Protein AF-A0A9P5ZRN5-F1 (afdb_monomer)

Organism: Pleurotus eryngii (NCBI:txid5323)

Nearest PDB structures (foldseek):
  2r0q-assembly1_E  TM=5.042E-01  e=7.219E+00  Staphylococcus aureus

Mean predicted aligned error: 5.56 Å

Sequence (71 aa):
GLCPLTRSEFLHHISQITVLLGLKPFKGHGIHIRGTLEYLLQGLPFEVVKLMGKWSRGSFQFYLCQHAIIK

Solvent-accessible surface area (backbone atoms only — not comparable to full-atom values): 4390 Å² total; per-residue (Å²): 133,91,78,83,75,53,72,67,57,51,49,48,55,51,31,52,54,25,50,77,70,76,41,79,63,74,52,72,70,56,51,57,51,50,55,47,49,52,43,46,74,73,66,49,56,68,70,58,47,39,60,74,68,67,49,56,91,60,58,53,58,50,50,44,69,75,68,63,77,75,127

Secondary structure (DSSP, 8-state):
-PPPPPHHHHHHHHHHHHHHTTPPPPPHHHHHHHHHHHHHHTT--HHHHHHHTT--TTHHHHHHHHH----

Radius of gyration: 14.69 Å; Cα contacts (8 Å, |Δi|>4): 30; chains: 1; bounding box: 24×31×45 Å

pLDDT: mean 87.14, std 10.97, range [36.91, 96.62]

Foldseek 3Di:
DDDDDDPVVVQVVQCVVCVVVVHHRDDPVRVLVVVLVVCVVVVNDNVVSCVVSVPDPVPNVVVCVVPVPDD

Structure (mmCIF, N/CA/C/O backbone):
data_AF-A0A9P5ZRN5-F1
#
_entry.id   AF-A0A9P5ZRN5-F1
#
loop_
_atom_site.group_PDB
_atom_site.id
_atom_site.type_symbol
_atom_site.label_atom_id
_atom_site.label_alt_id
_atom_site.label_comp_id
_atom_site.label_asym_id
_atom_site.label_entity_id
_atom_site.label_seq_id
_atom_site.pdbx_PDB_ins_code
_atom_site.Cartn_x
_atom_site.Cartn_y
_atom_site.Cartn_z
_atom_site.occupancy
_atom_site.B_iso_or_equiv
_atom_site.auth_seq_id
_atom_site.auth_comp_id
_atom_site.auth_asym_id
_atom_site.auth_atom_id
_atom_site.pdbx_PDB_model_num
ATOM 1 N N . GLY A 1 1 ? -5.236 -9.247 -29.299 1.00 80.44 1 GLY A N 1
ATOM 2 C CA . GLY A 1 1 ? -5.450 -9.476 -27.855 1.00 80.44 1 GLY A CA 1
ATOM 3 C C . GLY A 1 1 ? -4.750 -8.386 -27.069 1.00 80.44 1 GLY A C 1
ATOM 4 O O . GLY A 1 1 ? -3.841 -7.776 -27.617 1.00 80.44 1 GLY A O 1
ATOM 5 N N . LEU A 1 2 ? -5.176 -8.115 -25.833 1.00 88.06 2 LEU A N 1
ATOM 6 C CA . LEU A 1 2 ? -4.491 -7.162 -24.951 1.00 88.06 2 LEU A CA 1
ATOM 7 C C . LEU A 1 2 ? -3.290 -7.846 -24.285 1.00 88.06 2 LEU A C 1
ATOM 9 O O . LEU A 1 2 ? -3.441 -8.922 -23.708 1.00 88.06 2 LEU A O 1
ATOM 13 N N . CYS A 1 3 ? -2.116 -7.219 -24.363 1.00 91.19 3 CYS A N 1
ATOM 14 C CA . CYS A 1 3 ? -0.899 -7.681 -23.696 1.00 91.19 3 CYS A CA 1
ATOM 15 C C . CYS A 1 3 ? -0.697 -6.878 -22.400 1.00 91.19 3 CYS A C 1
ATOM 17 O O . CYS A 1 3 ? -0.651 -5.648 -22.468 1.00 91.19 3 CYS A O 1
ATOM 19 N N . PRO A 1 4 ? -0.575 -7.526 -21.226 1.00 92.94 4 PRO A N 1
ATOM 20 C CA . PRO A 1 4 ? -0.314 -6.824 -19.974 1.00 92.94 4 PRO A CA 1
ATOM 21 C C . PRO A 1 4 ? 1.008 -6.053 -20.023 1.00 92.94 4 PRO A C 1
ATOM 23 O O . PRO A 1 4 ? 2.011 -6.558 -20.529 1.00 92.94 4 PRO A O 1
ATOM 26 N N . LEU A 1 5 ? 1.023 -4.849 -19.450 1.00 95.44 5 LEU A N 1
ATOM 27 C CA . LEU A 1 5 ? 2.254 -4.081 -19.296 1.00 95.44 5 LEU A CA 1
ATOM 28 C C . LEU A 1 5 ? 3.219 -4.777 -18.338 1.00 95.44 5 LEU A C 1
ATOM 30 O O . LEU A 1 5 ? 2.822 -5.392 -17.344 1.00 95.44 5 LEU A O 1
ATOM 34 N N . THR A 1 6 ? 4.513 -4.595 -18.594 1.00 96.19 6 THR A N 1
ATOM 35 C CA . THR A 1 6 ? 5.525 -4.919 -17.591 1.00 96.19 6 THR A CA 1
ATOM 36 C C . THR A 1 6 ? 5.407 -3.952 -16.411 1.00 96.19 6 THR A C 1
ATOM 38 O O . THR A 1 6 ? 4.926 -2.823 -16.537 1.00 96.19 6 THR A O 1
ATOM 41 N N . ARG A 1 7 ? 5.900 -4.369 -15.241 1.00 93.81 7 ARG A N 1
ATOM 42 C CA . ARG A 1 7 ? 5.950 -3.505 -14.052 1.00 93.81 7 ARG A CA 1
ATOM 43 C C . ARG A 1 7 ? 6.683 -2.187 -14.323 1.00 93.81 7 ARG A C 1
ATOM 45 O O . ARG A 1 7 ? 6.266 -1.151 -13.812 1.00 93.81 7 ARG A O 1
ATOM 52 N N . SER A 1 8 ? 7.784 -2.237 -15.072 1.00 95.06 8 SER A N 1
ATOM 53 C CA . SER A 1 8 ? 8.596 -1.058 -15.382 1.00 95.06 8 SER A CA 1
ATOM 54 C C . SER A 1 8 ? 7.831 -0.073 -16.254 1.00 95.06 8 SER A C 1
ATOM 56 O O . SER A 1 8 ? 7.809 1.109 -15.931 1.00 95.06 8 SER A O 1
ATOM 58 N N . GLU A 1 9 ? 7.137 -0.571 -17.277 1.00 96.31 9 GLU A N 1
ATOM 59 C CA . GLU A 1 9 ? 6.357 0.267 -18.189 1.00 96.31 9 GLU A CA 1
ATOM 60 C C .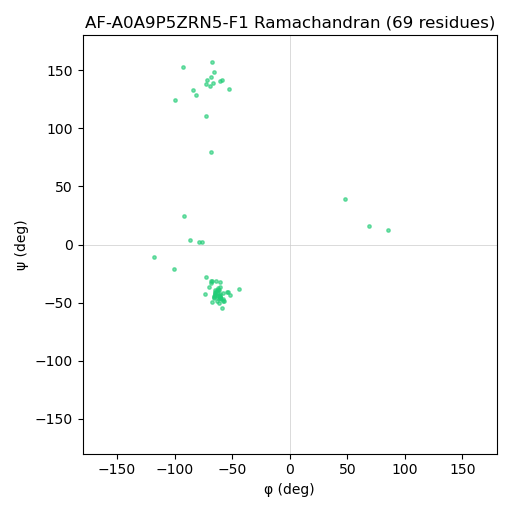 GLU A 1 9 ? 5.183 0.933 -17.470 1.00 96.31 9 GLU A C 1
ATOM 62 O O . GLU A 1 9 ? 4.986 2.143 -17.549 1.00 96.31 9 GLU A O 1
ATOM 67 N N . PHE A 1 10 ? 4.461 0.164 -16.651 1.00 94.25 10 PHE A N 1
ATOM 68 C CA . PHE A 1 10 ? 3.390 0.704 -15.819 1.00 94.25 10 PHE A CA 1
ATOM 69 C C . PHE A 1 10 ? 3.888 1.830 -14.897 1.00 94.25 10 PHE A C 1
ATOM 71 O O . PHE A 1 10 ? 3.291 2.905 -14.837 1.00 94.25 10 PHE A O 1
ATOM 78 N N . LEU A 1 11 ? 5.001 1.611 -14.190 1.00 95.56 11 LEU A N 1
ATOM 79 C CA . LEU A 1 11 ? 5.564 2.626 -13.296 1.00 95.56 11 LEU A CA 1
ATOM 80 C C . LEU A 1 11 ? 6.130 3.828 -14.056 1.00 95.56 11 LEU A C 1
ATOM 82 O O . LEU A 1 11 ? 6.068 4.939 -13.532 1.00 95.56 11 LEU A O 1
ATOM 86 N N . HIS A 1 12 ? 6.648 3.627 -15.268 1.00 95.69 12 HIS A N 1
ATOM 87 C CA . HIS A 1 12 ? 7.099 4.710 -16.133 1.00 95.69 12 HIS A CA 1
ATOM 88 C C . HIS A 1 12 ? 5.938 5.650 -16.473 1.00 95.69 12 HIS A C 1
ATOM 90 O O . HIS A 1 12 ? 6.039 6.850 -16.214 1.00 95.69 12 HIS A O 1
ATOM 96 N N . HIS A 1 13 ? 4.805 5.108 -16.930 1.00 95.44 13 HIS A N 1
ATOM 97 C CA . HIS A 1 13 ? 3.607 5.901 -17.219 1.00 95.44 13 HIS A CA 1
ATOM 98 C C . HIS A 1 13 ? 3.107 6.676 -15.995 1.00 95.44 13 HIS A C 1
ATOM 100 O O . HIS A 1 13 ? 2.873 7.881 -16.079 1.00 95.44 13 HIS A O 1
ATOM 106 N N . ILE A 1 14 ? 3.004 6.017 -14.834 1.00 95.06 14 ILE A N 1
ATOM 107 C CA . ILE A 1 14 ? 2.602 6.693 -13.591 1.00 95.06 14 ILE A CA 1
ATOM 108 C C . ILE A 1 14 ? 3.593 7.803 -13.226 1.00 95.06 14 ILE A C 1
ATOM 110 O O . ILE A 1 14 ? 3.173 8.894 -12.847 1.00 95.06 14 ILE A O 1
ATOM 114 N N . SER A 1 15 ? 4.899 7.557 -13.366 1.00 94.94 15 SER A N 1
ATOM 115 C CA . SER A 1 15 ? 5.927 8.555 -13.069 1.00 94.94 15 SER A CA 1
ATOM 116 C C . SER A 1 15 ? 5.788 9.787 -13.958 1.00 94.94 15 SER A C 1
ATOM 118 O O . SER A 1 15 ? 5.877 10.906 -13.453 1.00 94.94 15 SER A O 1
ATOM 120 N N . GLN A 1 16 ? 5.545 9.608 -15.258 1.00 96.44 16 GLN A N 1
ATOM 121 C CA . GLN A 1 16 ? 5.351 10.735 -16.170 1.00 96.44 16 GLN A CA 1
ATOM 122 C C . GLN A 1 16 ? 4.151 11.589 -15.755 1.00 96.44 16 GLN A C 1
ATOM 124 O O . GLN A 1 16 ? 4.280 12.805 -15.641 1.00 96.44 16 GLN A O 1
ATOM 129 N N . ILE A 1 17 ? 3.024 10.955 -15.418 1.00 95.75 17 ILE A N 1
ATOM 130 C CA . ILE A 1 17 ? 1.830 11.656 -14.925 1.00 95.75 17 ILE A CA 1
ATOM 131 C C . ILE A 1 17 ? 2.142 12.414 -13.631 1.00 95.75 17 ILE A C 1
ATOM 133 O O . ILE A 1 17 ? 1.797 13.585 -13.506 1.00 95.75 17 ILE A O 1
ATOM 137 N N . THR A 1 18 ? 2.835 11.789 -12.672 1.00 94.44 18 THR A N 1
ATOM 138 C CA . THR A 1 18 ? 3.187 12.474 -11.418 1.00 94.44 18 THR A CA 1
ATOM 139 C C . 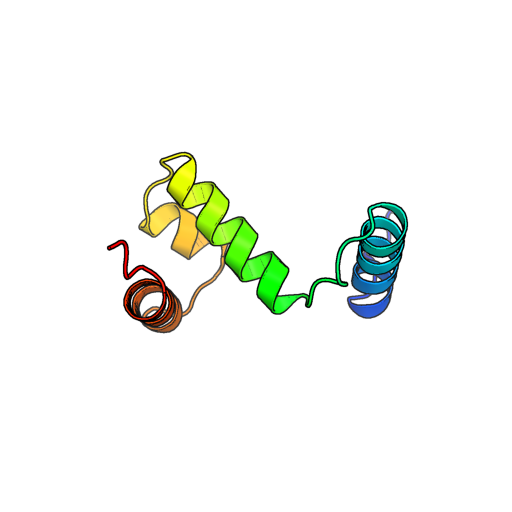THR A 1 18 ? 4.081 13.690 -11.647 1.00 94.44 18 THR A C 1
ATOM 141 O O . THR A 1 18 ? 3.843 14.719 -11.026 1.00 94.44 18 THR A O 1
ATOM 144 N N . VAL A 1 19 ? 5.047 13.613 -12.569 1.00 95.25 19 VAL A N 1
ATOM 145 C CA . VAL A 1 19 ? 5.932 14.740 -12.906 1.00 95.25 19 VAL A CA 1
ATOM 146 C C . VAL A 1 19 ? 5.143 15.887 -13.532 1.00 95.25 19 VAL A C 1
ATOM 148 O O . VAL A 1 19 ? 5.336 17.033 -13.136 1.00 95.25 19 VAL A O 1
ATOM 151 N N . LEU A 1 20 ? 4.215 15.587 -14.448 1.00 96.62 20 LEU A N 1
ATOM 152 C CA . LEU A 1 20 ? 3.334 16.593 -15.053 1.00 96.62 20 LEU A CA 1
ATOM 153 C C . LEU A 1 20 ? 2.466 17.313 -14.011 1.00 96.62 20 LEU A C 1
ATOM 155 O O . LEU A 1 20 ? 2.172 18.493 -14.163 1.00 96.62 20 LEU A O 1
ATOM 159 N N . LEU A 1 21 ? 2.091 16.617 -12.936 1.00 96.25 21 LEU A N 1
ATOM 160 C CA . LEU A 1 21 ? 1.323 17.170 -11.819 1.00 96.25 21 LEU A CA 1
ATOM 161 C C . LEU A 1 21 ? 2.197 17.833 -10.736 1.00 96.25 21 LEU A C 1
ATOM 163 O O . LEU A 1 21 ? 1.675 18.233 -9.698 1.00 96.25 21 LEU A O 1
ATOM 167 N N . GLY A 1 22 ? 3.519 17.919 -10.924 1.00 95.69 22 GLY A N 1
ATOM 168 C CA . GLY A 1 22 ? 4.446 18.457 -9.918 1.00 95.69 22 GLY A CA 1
ATOM 169 C C . GLY A 1 22 ? 4.600 17.579 -8.668 1.00 95.69 22 GLY A C 1
ATOM 170 O O . GLY A 1 22 ? 5.099 18.032 -7.639 1.00 95.69 22 GLY A O 1
ATOM 171 N N . LEU A 1 23 ? 4.175 16.316 -8.735 1.00 92.88 23 LEU A N 1
ATOM 172 C CA . LEU A 1 23 ? 4.271 15.342 -7.654 1.00 92.88 23 LEU A CA 1
ATOM 173 C C . LEU A 1 23 ? 5.555 14.518 -7.771 1.00 92.88 23 LEU A C 1
ATOM 175 O O . LEU A 1 23 ? 6.074 14.244 -8.854 1.00 92.88 23 LEU A O 1
ATOM 179 N N . LYS A 1 24 ? 6.043 14.033 -6.628 1.00 90.62 24 LYS A N 1
ATOM 180 C CA . LYS A 1 24 ? 7.149 13.074 -6.608 1.00 90.62 24 LYS A CA 1
ATOM 181 C C . LYS A 1 24 ? 6.687 11.717 -7.167 1.00 90.62 24 LYS A C 1
ATOM 183 O O . LYS A 1 24 ? 5.650 11.220 -6.720 1.00 90.62 24 LYS A O 1
ATOM 188 N N . PRO A 1 25 ? 7.483 11.058 -8.032 1.00 89.94 25 PRO A N 1
ATOM 189 C CA . PRO A 1 25 ? 7.165 9.731 -8.541 1.00 89.94 25 PRO A CA 1
ATOM 190 C C . PRO A 1 25 ? 6.864 8.713 -7.446 1.00 89.94 25 PRO A C 1
ATOM 192 O O . PRO A 1 25 ? 7.590 8.577 -6.452 1.00 89.94 25 PRO A O 1
ATOM 195 N N . PHE A 1 26 ? 5.788 7.958 -7.644 1.00 88.06 26 PHE A N 1
ATOM 196 C CA . PHE A 1 26 ? 5.362 6.944 -6.695 1.00 88.06 26 PHE A CA 1
ATOM 197 C C . PHE A 1 26 ? 6.102 5.624 -6.909 1.00 88.06 26 PHE A C 1
ATOM 199 O O . PHE 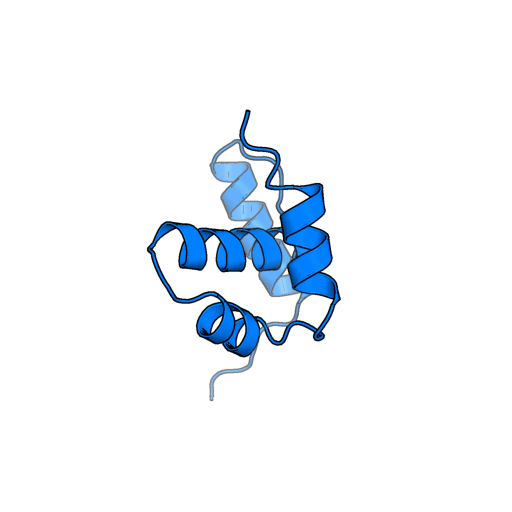A 1 26 ? 6.173 5.085 -8.010 1.00 88.06 26 PHE A O 1
ATOM 206 N N . LYS A 1 27 ? 6.595 5.035 -5.815 1.00 90.06 27 LYS A N 1
ATOM 207 C CA . LYS A 1 27 ? 7.054 3.641 -5.822 1.00 90.06 27 LYS A CA 1
ATOM 208 C C . LYS A 1 27 ? 5.843 2.712 -5.907 1.00 90.06 27 LYS A C 1
ATOM 210 O O . LYS A 1 27 ? 4.866 2.936 -5.195 1.00 90.06 27 LYS A O 1
ATOM 215 N N . GLY A 1 28 ? 5.946 1.617 -6.664 1.00 90.06 28 GLY A N 1
ATOM 216 C CA . GLY A 1 28 ? 4.858 0.634 -6.793 1.00 90.06 28 GLY A CA 1
ATOM 217 C C . GLY A 1 28 ? 4.335 0.102 -5.452 1.00 90.06 28 GLY A C 1
ATOM 218 O O . GLY A 1 28 ? 3.129 0.034 -5.248 1.00 90.06 28 GLY A O 1
ATOM 219 N N . HIS A 1 29 ? 5.225 -0.167 -4.490 1.00 87.44 29 HIS A N 1
ATOM 220 C CA . HIS A 1 29 ? 4.814 -0.562 -3.136 1.00 87.44 29 HIS A CA 1
ATOM 221 C C . HIS A 1 29 ? 3.996 0.531 -2.421 1.00 87.44 29 HIS A C 1
ATOM 223 O O . HIS A 1 29 ? 3.015 0.233 -1.750 1.00 87.44 29 HIS A O 1
ATOM 229 N N . GLY A 1 30 ? 4.347 1.804 -2.626 1.00 87.88 30 GLY A N 1
ATOM 230 C CA . GLY A 1 30 ? 3.596 2.934 -2.081 1.00 87.88 30 GLY A CA 1
ATOM 231 C C . GLY A 1 30 ? 2.211 3.093 -2.710 1.00 87.88 30 GLY A C 1
ATOM 232 O O . GLY A 1 30 ? 1.285 3.484 -2.010 1.00 87.88 30 GLY A O 1
ATOM 233 N N . ILE A 1 31 ? 2.051 2.761 -3.996 1.00 90.12 31 ILE A N 1
ATOM 234 C CA . ILE A 1 31 ? 0.736 2.725 -4.660 1.00 90.12 31 ILE A CA 1
ATOM 235 C C . ILE A 1 31 ? -0.127 1.619 -4.044 1.00 90.12 31 ILE A C 1
ATOM 237 O O . ILE A 1 31 ? -1.273 1.873 -3.692 1.00 90.12 31 ILE A O 1
ATOM 241 N N . HIS A 1 32 ? 0.437 0.422 -3.846 1.00 88.88 32 HIS A N 1
ATOM 242 C CA . HIS A 1 32 ? -0.277 -0.706 -3.243 1.00 88.88 32 HIS A CA 1
ATOM 243 C C . HIS A 1 32 ? -0.778 -0.390 -1.826 1.00 88.88 32 HIS A C 1
ATOM 245 O O . HIS A 1 32 ? -1.950 -0.599 -1.516 1.00 88.88 32 HIS A O 1
ATOM 251 N N . ILE A 1 33 ? 0.091 0.183 -0.988 1.00 86.94 33 ILE A N 1
ATOM 252 C CA . ILE A 1 33 ? -0.267 0.644 0.357 1.00 86.94 33 ILE A CA 1
ATOM 253 C C . ILE A 1 33 ? -1.377 1.693 0.302 1.00 86.94 33 ILE A C 1
ATOM 255 O O . ILE A 1 33 ? -2.394 1.539 0.971 1.00 86.94 33 ILE A O 1
ATOM 259 N N . ARG A 1 34 ? -1.178 2.771 -0.468 1.00 88.00 34 ARG A N 1
ATOM 260 C CA . ARG A 1 34 ? -2.118 3.899 -0.484 1.00 88.00 34 ARG A CA 1
ATOM 261 C C . ARG A 1 34 ? -3.478 3.494 -1.031 1.00 88.00 34 ARG A C 1
ATOM 263 O O . ARG A 1 34 ? -4.474 3.902 -0.460 1.00 88.00 34 ARG A O 1
ATOM 270 N N . GLY A 1 35 ? -3.525 2.649 -2.061 1.00 89.94 35 GLY A N 1
ATOM 271 C CA . GLY A 1 35 ? -4.784 2.099 -2.566 1.00 89.94 35 GLY A CA 1
ATOM 272 C C . GLY A 1 35 ? -5.498 1.238 -1.523 1.00 89.94 35 GLY A C 1
ATOM 273 O O . GLY A 1 35 ? -6.702 1.355 -1.349 1.00 89.94 35 GLY A O 1
ATOM 274 N N . THR A 1 36 ? -4.752 0.425 -0.771 1.00 90.00 36 THR A N 1
ATOM 275 C CA . THR A 1 36 ? -5.307 -0.364 0.340 1.00 90.00 36 THR A CA 1
ATOM 276 C C . THR A 1 36 ? -5.888 0.542 1.436 1.00 90.00 36 THR A C 1
ATOM 278 O O . THR A 1 36 ? -6.988 0.296 1.921 1.00 90.00 36 THR A O 1
ATOM 281 N N . LEU A 1 37 ? -5.170 1.604 1.812 1.00 88.94 37 LEU A N 1
ATOM 282 C CA . LEU A 1 37 ? -5.635 2.572 2.805 1.00 88.94 37 LEU A CA 1
ATOM 283 C C . LEU A 1 37 ? -6.871 3.338 2.324 1.00 88.94 37 LEU A C 1
ATOM 285 O O . LEU A 1 37 ? -7.804 3.521 3.095 1.00 88.94 37 LEU A O 1
ATOM 289 N N . GLU A 1 38 ? -6.895 3.739 1.056 1.00 92.31 38 GLU A N 1
ATOM 290 C CA . GLU A 1 38 ? -8.023 4.442 0.448 1.00 92.31 38 GLU A CA 1
ATOM 291 C C . GLU A 1 38 ? -9.318 3.623 0.556 1.00 92.31 38 GLU A C 1
ATOM 293 O O . GLU A 1 38 ? -10.350 4.151 0.957 1.00 92.31 38 GLU A O 1
ATOM 298 N N . TYR A 1 39 ? -9.258 2.306 0.330 1.00 93.25 39 TYR A N 1
ATOM 299 C CA . TYR A 1 39 ? -10.420 1.437 0.541 1.00 93.25 39 TYR A CA 1
ATOM 300 C C . TYR A 1 39 ? -10.895 1.406 2.000 1.00 93.25 39 TYR A C 1
ATOM 302 O O . TYR A 1 39 ? -12.100 1.404 2.247 1.00 93.25 39 TYR A O 1
ATOM 310 N N . LEU A 1 40 ? -9.976 1.403 2.972 1.00 90.56 40 LEU A N 1
ATOM 311 C CA . LEU A 1 40 ? -10.354 1.477 4.388 1.00 90.56 40 LEU A CA 1
A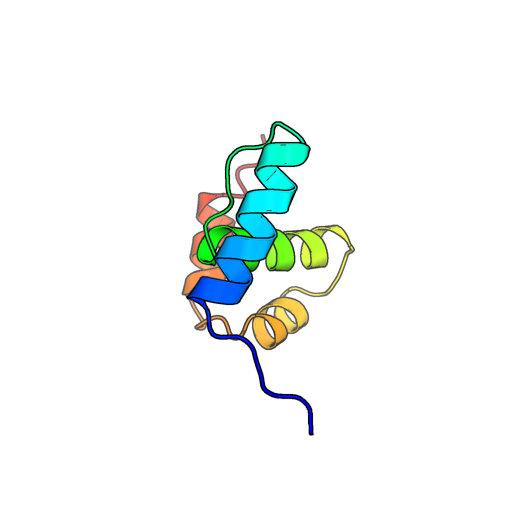TOM 312 C C . LEU A 1 40 ? -11.014 2.819 4.726 1.00 90.56 40 LEU A C 1
ATOM 314 O O . LEU A 1 40 ? -12.006 2.838 5.449 1.00 90.56 40 LEU A O 1
ATOM 318 N N . LEU A 1 41 ? -10.492 3.929 4.191 1.00 90.88 41 LEU A N 1
ATOM 319 C CA . LEU A 1 41 ? -11.061 5.268 4.384 1.00 90.88 41 LEU A CA 1
ATOM 320 C C . LEU A 1 41 ? -12.461 5.394 3.768 1.00 90.88 41 LEU A C 1
ATOM 322 O O . LEU A 1 41 ? -13.312 6.082 4.322 1.00 90.88 41 LEU A O 1
ATOM 326 N N . GLN A 1 42 ? -12.726 4.672 2.679 1.00 94.75 42 GLN A N 1
ATOM 327 C CA . GLN A 1 42 ? -14.058 4.550 2.075 1.00 94.75 42 GLN A CA 1
ATOM 328 C C . GLN A 1 42 ? -15.000 3.607 2.848 1.00 94.75 42 GLN A C 1
ATOM 330 O O . GLN A 1 42 ? -16.135 3.386 2.431 1.00 94.75 42 GLN A O 1
ATOM 335 N N . GLY A 1 43 ? -14.555 3.052 3.980 1.00 92.69 43 GLY A N 1
ATOM 336 C CA . GLY A 1 43 ? -15.375 2.232 4.870 1.00 92.69 43 GLY A CA 1
ATOM 337 C C . GLY A 1 43 ? -15.446 0.755 4.491 1.00 92.69 43 GLY A C 1
ATOM 338 O O . GLY A 1 43 ? -16.280 0.032 5.042 1.00 92.69 43 GLY A O 1
ATOM 339 N N . LEU A 1 44 ? -14.593 0.269 3.579 1.00 95.06 44 LEU A N 1
ATOM 340 C CA . LEU A 1 44 ? -14.557 -1.163 3.296 1.00 95.06 44 LEU A CA 1
ATOM 341 C C . LEU A 1 44 ? -14.049 -1.931 4.528 1.00 95.06 44 LEU A C 1
ATOM 343 O O . LEU A 1 44 ? -13.073 -1.513 5.162 1.00 95.06 44 LEU A O 1
ATOM 347 N N . PRO A 1 45 ? -14.651 -3.091 4.849 1.00 92.12 45 PRO A N 1
ATOM 348 C CA . PRO A 1 45 ? -14.204 -3.899 5.973 1.00 92.12 45 PRO A CA 1
ATOM 349 C C . PRO A 1 45 ? -12.740 -4.318 5.829 1.00 92.12 45 PRO A C 1
ATOM 351 O O . PRO A 1 45 ? -12.291 -4.718 4.752 1.00 92.12 45 PRO A O 1
ATOM 354 N N . PHE A 1 46 ? -12.015 -4.315 6.947 1.00 86.88 46 PHE A N 1
ATOM 355 C CA . PHE A 1 46 ? -10.593 -4.659 6.988 1.00 86.88 46 PHE A CA 1
ATOM 356 C C . PHE A 1 46 ? -10.275 -6.010 6.326 1.00 86.88 46 PHE A C 1
ATOM 358 O O . PHE A 1 46 ? -9.338 -6.103 5.535 1.00 86.88 46 PHE A O 1
ATOM 365 N N . GLU A 1 47 ? -11.081 -7.044 6.582 1.00 89.19 47 GLU A N 1
ATOM 366 C CA . GLU A 1 47 ? -10.872 -8.375 5.995 1.00 89.19 47 GLU A CA 1
ATOM 367 C C . GLU A 1 47 ? -11.093 -8.400 4.472 1.00 89.19 47 GLU A C 1
ATOM 369 O O . GLU A 1 47 ? -10.392 -9.124 3.763 1.00 89.19 47 GLU A O 1
ATOM 374 N N . VAL A 1 48 ? -11.992 -7.559 3.945 1.00 92.19 48 VAL A N 1
ATOM 375 C CA . VAL A 1 48 ? -12.207 -7.412 2.494 1.00 92.19 48 VAL A CA 1
ATOM 376 C C . VAL A 1 48 ? -10.975 -6.786 1.851 1.00 92.19 48 VAL A C 1
ATOM 378 O O . VAL A 1 48 ? -10.421 -7.324 0.894 1.00 92.19 48 VAL A O 1
ATOM 381 N N . VAL A 1 49 ? -10.487 -5.687 2.423 1.00 90.94 49 VAL A N 1
ATOM 382 C CA . VAL A 1 49 ? -9.303 -4.980 1.925 1.00 90.94 49 VAL A CA 1
ATOM 383 C C . VAL A 1 49 ? -8.044 -5.854 2.015 1.00 90.94 49 VAL A C 1
ATOM 385 O O . VAL A 1 49 ? -7.230 -5.892 1.088 1.00 90.94 49 VAL A O 1
ATOM 388 N N . LYS A 1 50 ? -7.907 -6.627 3.096 1.00 87.75 50 LYS A N 1
ATOM 389 C CA . LYS A 1 50 ? -6.830 -7.605 3.290 1.00 87.75 50 LYS A CA 1
ATOM 390 C C . LYS A 1 50 ? -6.832 -8.689 2.212 1.00 87.75 50 LYS A C 1
ATOM 392 O O . LYS A 1 50 ? -5.767 -9.009 1.679 1.00 87.75 50 LYS A O 1
ATOM 397 N N . LEU A 1 51 ? -8.011 -9.221 1.872 1.00 90.12 51 LEU A N 1
ATOM 398 C CA . LEU A 1 51 ? -8.189 -10.192 0.791 1.00 90.12 51 LEU A CA 1
ATOM 399 C C . LEU A 1 51 ? -7.814 -9.577 -0.568 1.00 90.12 51 LEU A C 1
ATOM 401 O O . LEU A 1 51 ? -7.033 -10.168 -1.314 1.00 90.12 51 LEU A O 1
ATOM 405 N N . MET A 1 52 ? -8.319 -8.375 -0.866 1.00 89.88 52 MET A N 1
ATOM 406 C CA . MET A 1 52 ? -8.065 -7.667 -2.127 1.00 89.88 52 MET A CA 1
ATOM 407 C C . MET A 1 52 ? -6.576 -7.372 -2.340 1.00 89.88 52 MET A C 1
ATOM 409 O O . MET A 1 52 ? -6.042 -7.630 -3.418 1.00 89.88 52 MET A O 1
ATOM 413 N N . GLY A 1 53 ? -5.892 -6.877 -1.306 1.00 86.94 53 GLY A N 1
ATOM 414 C CA . GLY A 1 53 ? -4.462 -6.562 -1.357 1.00 86.94 53 GLY A CA 1
ATOM 415 C C . GLY A 1 53 ? -3.536 -7.775 -1.218 1.00 86.94 53 GLY A C 1
ATOM 416 O O . GLY A 1 53 ? -2.319 -7.608 -1.180 1.00 86.94 53 GLY A O 1
ATOM 417 N N . LYS A 1 54 ? -4.084 -8.999 -1.114 1.00 88.12 54 LYS A N 1
ATOM 418 C CA . LYS A 1 54 ? -3.322 -10.251 -0.932 1.00 88.12 54 LYS A CA 1
ATOM 419 C C . LYS A 1 54 ? -2.266 -10.144 0.172 1.00 88.12 54 LYS A C 1
ATOM 421 O O . LYS A 1 54 ? -1.145 -10.642 0.046 1.00 88.12 54 LYS A O 1
ATOM 426 N N . TRP A 1 55 ? -2.620 -9.466 1.258 1.00 85.56 55 TRP A N 1
ATOM 427 C CA . TRP A 1 55 ? -1.698 -9.229 2.353 1.00 85.56 55 TRP A CA 1
ATOM 428 C C . TRP A 1 55 ? -1.449 -10.514 3.143 1.00 85.56 55 TRP A C 1
ATOM 430 O O . TRP A 1 55 ? -2.377 -11.260 3.464 1.00 85.56 55 TRP A O 1
ATOM 440 N N . SER A 1 56 ? -0.194 -10.762 3.521 1.00 80.94 56 SER A N 1
ATOM 441 C CA . SER A 1 56 ? 0.111 -11.842 4.461 1.00 80.94 56 SER A CA 1
ATOM 442 C C . SER A 1 56 ? -0.440 -11.498 5.850 1.00 80.94 56 SER A C 1
ATOM 444 O O . SER A 1 56 ? -0.433 -10.333 6.252 1.00 80.94 56 SER A O 1
ATOM 446 N N . ARG A 1 57 ? -0.927 -12.513 6.586 1.00 71.19 57 ARG A N 1
ATOM 447 C CA . ARG A 1 57 ? -1.753 -12.358 7.804 1.00 71.19 57 ARG A CA 1
ATOM 448 C C . ARG A 1 57 ? -1.270 -11.284 8.791 1.00 71.19 57 ARG A C 1
ATOM 450 O O . ARG A 1 57 ? -2.121 -10.603 9.349 1.00 71.19 57 ARG A O 1
ATOM 457 N N . GLY A 1 58 ? 0.043 -11.130 8.984 1.00 77.38 58 GLY A N 1
ATOM 458 C CA . GLY A 1 58 ? 0.620 -10.155 9.918 1.00 77.38 58 GLY A CA 1
ATOM 459 C C . GLY A 1 58 ? 1.162 -8.861 9.299 1.00 77.38 58 GLY A C 1
ATOM 460 O O . GLY A 1 58 ? 1.268 -7.866 10.008 1.00 77.38 58 GLY A O 1
ATOM 461 N N . SER A 1 59 ? 1.488 -8.827 8.001 1.00 80.06 59 SER A N 1
ATOM 462 C CA . SER A 1 59 ? 2.167 -7.660 7.406 1.00 80.06 59 SER A CA 1
ATOM 463 C C . SER A 1 59 ? 1.259 -6.438 7.319 1.00 80.06 59 SER A C 1
ATOM 465 O O . SER A 1 59 ? 1.708 -5.324 7.569 1.00 80.06 59 SER A O 1
ATOM 467 N N . PHE A 1 60 ? -0.026 -6.643 7.029 1.00 80.81 60 PHE A N 1
ATOM 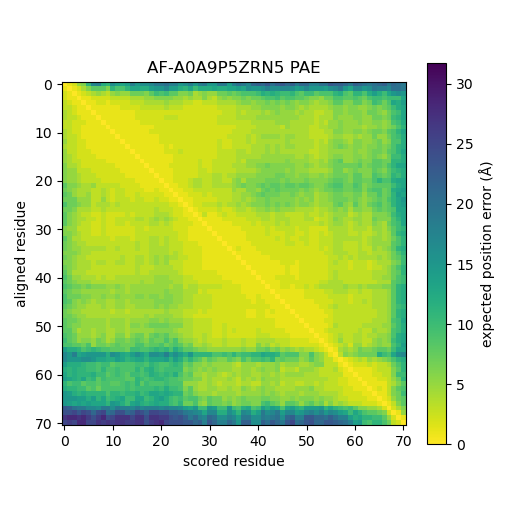468 C CA . PHE A 1 60 ? -0.983 -5.545 6.928 1.00 80.81 60 PHE A CA 1
ATOM 469 C C . PHE A 1 60 ? -1.354 -4.961 8.286 1.00 80.81 60 PHE A C 1
ATOM 471 O O . PHE A 1 60 ? -1.376 -3.747 8.452 1.00 80.81 60 PHE A O 1
ATOM 478 N N . GLN A 1 61 ? -1.581 -5.825 9.277 1.00 81.62 61 GLN A N 1
ATOM 479 C CA . GLN A 1 61 ? -1.883 -5.391 10.637 1.00 81.62 61 GLN A CA 1
ATOM 480 C C . GLN A 1 61 ? -0.687 -4.662 11.260 1.00 81.62 61 GLN A C 1
ATOM 482 O O . GLN A 1 61 ? -0.865 -3.599 11.841 1.00 81.62 61 GLN A O 1
ATOM 487 N N . PHE A 1 62 ? 0.534 -5.172 11.060 1.00 81.69 62 PHE A N 1
ATOM 488 C CA . PHE A 1 62 ? 1.754 -4.479 11.476 1.00 81.69 62 PHE A CA 1
ATOM 489 C C . PHE A 1 62 ? 1.899 -3.121 10.780 1.00 81.69 62 PHE A C 1
ATOM 491 O O . PHE A 1 62 ? 2.171 -2.125 11.445 1.00 81.69 62 PHE A O 1
ATOM 498 N N . TYR A 1 63 ? 1.663 -3.064 9.464 1.00 80.31 63 TYR A N 1
ATOM 499 C CA 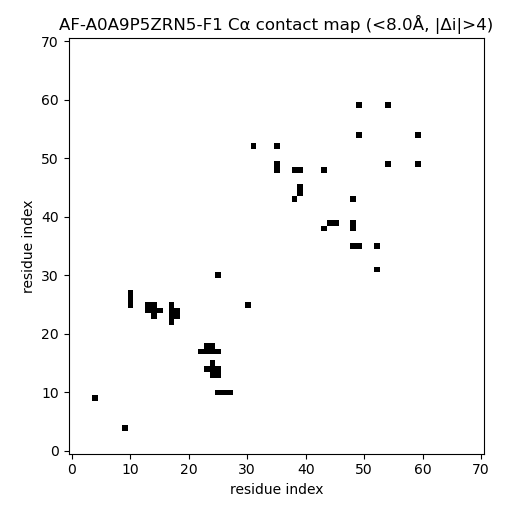. TYR A 1 63 ? 1.711 -1.818 8.702 1.00 80.31 63 TYR A CA 1
ATOM 500 C C . TYR A 1 63 ? 0.728 -0.778 9.251 1.00 80.31 63 TYR A C 1
ATOM 502 O O . TYR A 1 63 ? 1.117 0.359 9.508 1.00 80.31 63 TYR A O 1
ATOM 510 N N . LEU A 1 64 ? -0.529 -1.169 9.487 1.00 79.50 64 LEU A N 1
ATOM 511 C CA . LEU A 1 64 ? -1.511 -0.273 10.088 1.00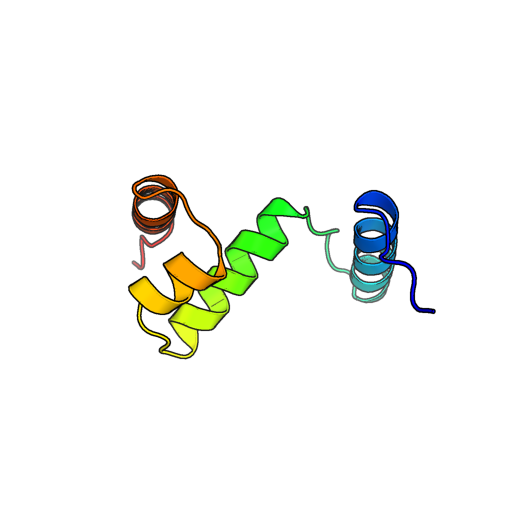 79.50 64 LEU A CA 1
ATOM 512 C C . LEU A 1 64 ? -1.097 0.141 11.498 1.00 79.50 64 LEU A C 1
ATOM 514 O O . LEU A 1 64 ? -1.104 1.325 11.776 1.00 79.50 64 LEU A O 1
ATOM 518 N N . CYS A 1 65 ? -0.657 -0.759 12.377 1.00 79.88 65 CYS A N 1
ATOM 519 C CA . CYS A 1 65 ? -0.225 -0.364 13.722 1.00 79.88 65 CYS A CA 1
ATOM 520 C C . CYS A 1 65 ? 0.955 0.627 13.714 1.00 79.88 65 CYS A C 1
ATOM 522 O O . CYS A 1 65 ? 0.997 1.527 14.545 1.00 79.88 65 CYS A O 1
ATOM 524 N N . GLN A 1 66 ? 1.899 0.488 12.778 1.00 78.12 66 GLN A N 1
ATOM 525 C CA . GLN A 1 66 ? 3.043 1.400 12.646 1.00 78.12 66 GLN A CA 1
ATOM 526 C C . GLN A 1 66 ? 2.661 2.776 12.081 1.00 78.12 66 GLN A C 1
ATOM 528 O O . GLN A 1 66 ? 3.338 3.763 12.362 1.00 78.12 66 GLN A O 1
ATOM 533 N N . HIS A 1 67 ? 1.599 2.852 11.273 1.00 74.06 67 HIS A N 1
ATOM 534 C CA . HIS A 1 67 ? 1.253 4.054 10.506 1.00 74.06 67 HIS A CA 1
ATOM 535 C C . HIS A 1 67 ? -0.109 4.677 10.856 1.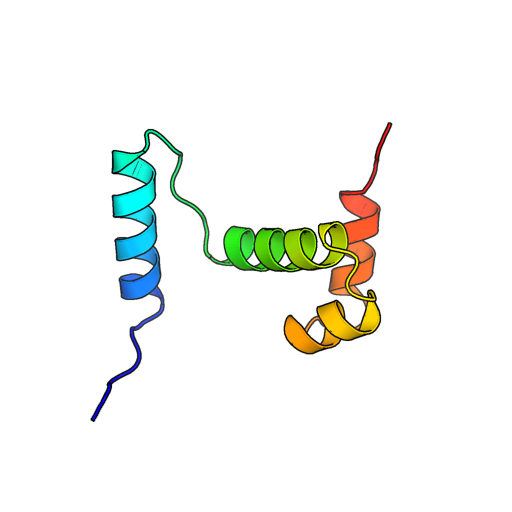00 74.06 67 HIS A C 1
ATOM 537 O O . HIS A 1 67 ? -0.374 5.800 10.441 1.00 74.06 67 HIS A O 1
ATOM 543 N N . ALA A 1 68 ? -0.949 4.001 11.640 1.00 65.19 68 ALA A N 1
ATOM 544 C CA . ALA A 1 68 ? -2.251 4.466 12.120 1.00 65.19 68 ALA A CA 1
ATOM 545 C C . ALA A 1 68 ? -2.156 5.170 13.482 1.00 65.19 68 ALA A C 1
ATOM 547 O O . ALA A 1 68 ? -3.148 5.234 14.206 1.00 65.19 68 ALA A O 1
ATOM 548 N N . ILE A 1 69 ? -0.988 5.725 13.834 1.00 54.12 69 ILE A N 1
ATOM 549 C CA . ILE A 1 69 ? -0.898 6.725 14.904 1.00 54.12 69 ILE A CA 1
ATOM 550 C C . ILE A 1 69 ? -1.603 7.987 14.391 1.00 54.12 69 ILE A C 1
ATOM 552 O O . ILE A 1 69 ? -0.986 8.926 13.895 1.00 54.12 69 ILE A O 1
ATOM 556 N N . ILE A 1 70 ? -2.928 7.957 14.470 1.00 45.69 70 ILE A N 1
ATOM 557 C CA . ILE A 1 70 ? -3.780 9.132 14.496 1.00 45.69 70 ILE A CA 1
ATOM 558 C C . ILE A 1 70 ? -3.555 9.722 15.892 1.00 45.69 70 ILE A C 1
ATOM 560 O O . ILE A 1 70 ? -3.881 9.085 16.894 1.00 45.69 70 ILE A O 1
ATOM 564 N N . LYS A 1 71 ? -2.894 10.879 15.950 1.00 36.91 71 LYS A N 1
ATOM 565 C CA . LYS A 1 71 ? -3.036 11.789 17.090 1.00 36.91 71 LYS A CA 1
ATOM 566 C C . LYS A 1 71 ? -4.370 12.506 16.975 1.00 36.91 71 LYS A C 1
ATOM 5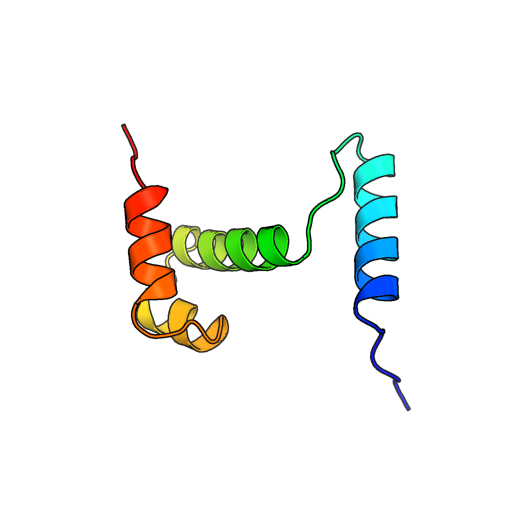68 O O . LYS A 1 71 ? -4.726 12.847 15.825 1.00 36.91 71 LYS A O 1
#